Protein AF-X1GAT7-F1 (afdb_monomer_lite)

Structure (mmCIF, N/CA/C/O backbone):
data_AF-X1GAT7-F1
#
_entry.id   AF-X1GAT7-F1
#
loop_
_atom_site.group_PDB
_atom_site.id
_atom_site.type_symbol
_atom_site.label_atom_id
_atom_site.label_alt_id
_atom_site.label_comp_id
_atom_site.label_asym_id
_atom_site.label_entity_id
_atom_site.label_seq_id
_atom_site.pdbx_PDB_ins_code
_atom_site.Cartn_x
_atom_site.Cartn_y
_atom_site.Cartn_z
_atom_site.occupancy
_atom_site.B_iso_or_equiv
_atom_site.auth_seq_id
_atom_site.auth_comp_id
_atom_site.auth_asym_id
_atom_site.auth_atom_id
_atom_site.pdbx_PDB_model_num
ATOM 1 N N . PRO A 1 1 ? 29.684 1.850 36.891 1.00 48.28 1 PRO A N 1
ATOM 2 C CA . PRO A 1 1 ? 29.317 2.543 35.638 1.00 48.28 1 PRO A CA 1
ATOM 3 C C . PRO A 1 1 ? 28.412 1.626 34.811 1.00 48.28 1 PRO A C 1
ATOM 5 O O . PRO A 1 1 ? 28.895 0.785 34.061 1.00 48.28 1 PRO A O 1
ATOM 8 N N . GLU A 1 2 ? 27.109 1.726 35.064 1.00 52.19 2 GLU A N 1
ATOM 9 C CA . GLU A 1 2 ? 26.074 1.124 34.223 1.00 52.19 2 GLU A CA 1
ATOM 10 C C . GLU A 1 2 ? 26.005 1.988 32.961 1.00 52.19 2 GLU A C 1
ATOM 12 O O . GLU A 1 2 ? 25.813 3.200 33.057 1.00 52.19 2 GLU A O 1
ATOM 17 N N . LEU A 1 3 ? 26.272 1.406 31.796 1.00 48.53 3 LEU A N 1
ATOM 18 C CA . LEU A 1 3 ? 26.059 2.096 30.531 1.00 48.53 3 LEU A CA 1
ATOM 19 C C . LEU A 1 3 ? 24.544 2.237 30.369 1.00 48.53 3 LEU A C 1
ATOM 21 O O . LEU A 1 3 ? 23.864 1.246 30.111 1.00 48.53 3 LEU A O 1
ATOM 25 N N . GLU A 1 4 ? 24.016 3.442 30.579 1.00 59.81 4 GLU A N 1
ATOM 26 C CA . GLU A 1 4 ? 22.629 3.747 30.232 1.00 59.81 4 GLU A CA 1
ATOM 27 C C . GLU A 1 4 ? 22.402 3.380 28.755 1.00 59.81 4 GLU A C 1
ATOM 29 O O . GLU A 1 4 ? 23.290 3.631 27.928 1.00 59.81 4 GLU A O 1
ATOM 34 N N . PRO A 1 5 ? 21.262 2.761 28.392 1.00 57.69 5 PRO A N 1
ATOM 35 C CA . PRO A 1 5 ? 20.938 2.530 26.996 1.00 57.69 5 PRO A CA 1
ATOM 36 C C . PRO A 1 5 ? 20.958 3.883 26.295 1.00 57.69 5 PRO A C 1
ATOM 38 O O . PRO A 1 5 ? 20.167 4.762 26.625 1.00 57.69 5 PRO A O 1
ATOM 41 N N . VAL A 1 6 ? 21.883 4.063 25.353 1.00 52.22 6 VAL A N 1
ATOM 42 C CA . VAL A 1 6 ? 21.848 5.204 24.446 1.00 52.22 6 VAL A CA 1
ATOM 43 C C . VAL A 1 6 ? 20.541 5.098 23.671 1.00 52.22 6 VAL A C 1
ATOM 45 O O . VAL A 1 6 ? 20.425 4.312 22.731 1.00 52.22 6 VAL A O 1
ATOM 48 N N . GLU A 1 7 ? 19.515 5.822 24.121 1.00 54.00 7 GLU A N 1
ATOM 49 C CA . GLU A 1 7 ? 18.317 6.031 23.323 1.00 54.00 7 GLU A CA 1
ATOM 50 C C . GLU A 1 7 ? 18.802 6.506 21.951 1.00 54.00 7 GLU A C 1
ATOM 52 O O . GLU A 1 7 ? 19.633 7.422 21.900 1.00 54.00 7 GLU A O 1
ATOM 57 N N . PRO A 1 8 ? 18.399 5.857 20.843 1.00 55.53 8 PRO A N 1
ATOM 58 C CA . PRO A 1 8 ? 18.838 6.308 19.539 1.00 55.53 8 PRO A CA 1
ATOM 59 C C . PRO A 1 8 ? 18.422 7.770 19.415 1.00 55.53 8 PRO A C 1
ATOM 61 O O . PRO A 1 8 ? 17.238 8.101 19.501 1.00 55.53 8 PRO A O 1
ATOM 64 N N . THR A 1 9 ? 19.415 8.648 19.269 1.00 44.84 9 THR A N 1
ATOM 65 C CA . THR A 1 9 ? 19.219 10.059 18.958 1.00 44.84 9 THR A CA 1
ATOM 66 C C . THR A 1 9 ? 18.188 10.136 17.832 1.00 44.84 9 THR A C 1
ATOM 68 O O . THR A 1 9 ? 18.362 9.402 16.856 1.00 44.84 9 THR A O 1
ATOM 71 N N . PRO A 1 10 ? 17.119 10.955 17.936 1.00 52.00 10 PRO A N 1
ATOM 72 C CA . PRO A 1 10 ? 16.111 11.065 16.888 1.00 52.00 10 PRO A CA 1
ATOM 73 C C . PRO A 1 10 ? 16.765 11.543 15.587 1.00 52.00 10 PRO A C 1
ATOM 75 O O . PRO A 1 10 ? 16.905 12.739 15.347 1.00 52.00 10 PRO A O 1
ATOM 78 N N . LEU A 1 11 ? 17.228 10.600 14.768 1.00 45.97 11 LEU A N 1
ATOM 79 C CA . LEU A 1 11 ? 17.648 10.820 13.394 1.00 45.97 11 LEU A CA 1
ATOM 80 C C . LEU A 1 11 ? 16.408 11.317 12.678 1.00 45.97 11 LEU A C 1
ATOM 82 O O . LEU A 1 11 ? 15.593 10.471 12.347 1.00 45.97 11 LEU A O 1
ATOM 86 N N . GLU A 1 12 ? 16.232 12.638 12.569 1.00 51.41 12 GLU A N 1
ATOM 87 C CA . GLU A 1 12 ? 15.167 13.352 11.845 1.00 51.41 12 GLU A CA 1
ATOM 88 C C . GLU A 1 12 ? 14.082 12.432 11.258 1.00 51.41 12 GLU A C 1
ATOM 90 O O . GLU A 1 12 ? 14.005 12.229 10.047 1.00 51.41 12 GLU A O 1
ATOM 95 N N . MET A 1 13 ? 13.298 11.793 12.137 1.00 55.59 13 MET A N 1
ATOM 96 C CA . MET A 1 13 ? 12.519 10.617 11.746 1.00 55.59 13 MET A CA 1
ATOM 97 C C . MET A 1 13 ? 11.392 11.089 10.844 1.00 55.59 13 MET A C 1
ATOM 99 O O . MET A 1 13 ? 10.681 12.015 11.226 1.00 55.59 13 MET A O 1
ATOM 103 N N . GLY A 1 14 ? 11.248 10.471 9.672 1.00 70.50 14 GLY A N 1
ATOM 104 C CA . GLY A 1 14 ? 10.257 10.801 8.654 1.00 70.50 14 GLY A CA 1
ATOM 105 C C . GLY A 1 14 ? 8.864 11.084 9.206 1.00 70.50 14 GLY A C 1
ATOM 106 O O . GLY A 1 14 ? 8.533 12.224 9.525 1.00 70.50 14 GLY A O 1
ATOM 107 N N . THR A 1 15 ? 8.027 10.060 9.309 1.00 81.00 15 THR A N 1
ATOM 108 C CA . THR A 1 15 ? 6.711 10.166 9.957 1.00 81.00 15 THR A CA 1
ATOM 109 C C . THR A 1 15 ? 6.646 9.120 11.061 1.00 81.00 15 THR A C 1
ATOM 111 O O . THR A 1 15 ? 6.954 7.960 10.782 1.00 81.00 15 THR A O 1
ATOM 114 N N . PRO A 1 16 ? 6.227 9.463 12.290 1.00 82.06 16 PRO A N 1
ATOM 115 C CA . PRO A 1 16 ? 6.328 8.563 13.443 1.00 82.06 16 PRO A CA 1
ATOM 116 C C . PRO A 1 16 ? 5.406 7.334 13.370 1.00 82.06 16 PRO A C 1
ATOM 118 O O . PRO A 1 16 ? 5.524 6.434 14.200 1.00 82.06 16 PRO A O 1
ATOM 121 N N . GLY A 1 17 ? 4.497 7.270 12.391 1.00 87.31 17 GLY A N 1
ATOM 122 C CA . GLY A 1 17 ? 3.469 6.236 12.330 1.00 87.31 17 GLY A CA 1
ATOM 123 C C . GLY A 1 17 ? 2.475 6.368 13.487 1.00 87.31 17 GLY A C 1
ATOM 124 O O . GLY A 1 17 ? 2.318 7.437 14.079 1.00 87.31 17 GLY A O 1
ATOM 125 N N . GLY A 1 18 ? 1.779 5.281 13.812 1.00 92.06 18 GLY A N 1
ATOM 126 C CA . GLY A 1 18 ? 0.845 5.243 14.931 1.00 92.06 18 GLY A CA 1
ATOM 127 C C . GLY A 1 18 ? -0.257 4.205 14.779 1.00 92.06 18 GLY A C 1
ATOM 128 O O . GLY A 1 18 ? -0.121 3.203 14.078 1.00 92.06 18 GLY A O 1
ATOM 129 N N . ARG A 1 19 ? -1.370 4.449 15.467 1.00 95.50 19 ARG A N 1
ATOM 130 C CA . ARG A 1 19 ? -2.603 3.666 15.353 1.00 95.50 19 ARG A CA 1
ATOM 131 C C . ARG A 1 19 ? -3.760 4.603 15.041 1.00 95.50 19 ARG A C 1
ATOM 133 O O . ARG A 1 19 ? -3.776 5.741 15.510 1.00 95.50 19 ARG A O 1
ATOM 140 N N . HIS A 1 20 ? -4.709 4.122 14.253 1.00 96.19 20 HIS A N 1
ATOM 141 C CA . HIS A 1 20 ? -5.886 4.876 13.850 1.00 96.19 20 HIS A CA 1
ATOM 142 C C . HIS A 1 20 ? -7.135 4.012 14.008 1.00 96.19 20 HIS A C 1
ATOM 144 O O . HIS A 1 20 ? -7.150 2.871 13.556 1.00 96.19 20 HIS A O 1
ATOM 150 N N . ILE A 1 21 ? -8.186 4.543 14.631 1.00 97.12 21 ILE A N 1
ATOM 151 C CA . ILE A 1 21 ? -9.494 3.881 14.676 1.00 97.12 21 ILE A CA 1
ATOM 152 C C . ILE A 1 21 ? -10.303 4.397 13.497 1.00 97.12 21 ILE A C 1
ATOM 154 O O . ILE A 1 21 ? -10.656 5.574 13.491 1.00 97.12 21 ILE A O 1
ATOM 158 N N . ILE A 1 22 ? -10.601 3.517 12.539 1.00 95.88 22 ILE A N 1
ATOM 159 C CA . ILE A 1 22 ? -11.327 3.873 11.316 1.00 95.88 22 ILE A CA 1
ATOM 160 C C . ILE A 1 22 ? -12.658 4.527 11.685 1.00 95.88 22 ILE A C 1
ATOM 162 O O . ILE A 1 22 ? -13.473 3.957 12.418 1.00 95.88 22 ILE A O 1
ATOM 166 N N . LYS A 1 23 ? -12.901 5.711 11.140 1.00 95.44 23 LYS A N 1
ATOM 167 C CA . LYS A 1 23 ? -14.153 6.449 11.245 1.00 95.44 23 LYS A CA 1
ATOM 168 C C . LYS A 1 23 ? -15.009 6.229 9.996 1.00 95.44 23 LYS A C 1
ATOM 170 O O . LYS A 1 23 ? -14.501 5.887 8.926 1.00 95.44 23 LYS A O 1
ATOM 175 N N . PRO A 1 24 ? -16.336 6.417 10.099 1.00 94.00 24 PRO A N 1
ATOM 176 C CA . PRO A 1 24 ? -17.203 6.387 8.929 1.00 94.00 24 PRO A CA 1
ATOM 177 C C . PRO A 1 24 ? -16.756 7.414 7.881 1.00 94.00 24 PRO A C 1
ATOM 179 O O . PRO A 1 24 ? -16.679 8.603 8.177 1.00 94.00 24 PRO A O 1
ATOM 182 N N . GLY A 1 25 ? -16.504 6.945 6.658 1.00 91.44 25 GLY A N 1
ATOM 183 C CA . GLY A 1 25 ? -16.081 7.786 5.535 1.00 91.44 25 GLY A CA 1
ATOM 184 C C . GLY A 1 25 ? -14.570 7.867 5.319 1.00 91.44 25 GLY A C 1
ATOM 185 O O . GLY A 1 25 ? -14.169 8.372 4.273 1.00 91.44 25 GLY A O 1
ATOM 186 N N . ASP A 1 26 ? -13.754 7.332 6.233 1.00 94.56 26 ASP A N 1
ATOM 187 C CA . ASP A 1 26 ? -12.306 7.278 6.037 1.00 94.56 26 ASP A CA 1
ATOM 188 C C . ASP A 1 26 ? -11.945 6.469 4.791 1.00 94.56 26 ASP A C 1
ATOM 190 O O . ASP A 1 26 ? -12.575 5.458 4.459 1.00 94.56 26 ASP A O 1
ATOM 194 N N . LYS A 1 27 ? -10.865 6.890 4.137 1.00 94.81 27 LYS A N 1
ATOM 195 C CA . LYS A 1 27 ? -10.216 6.172 3.040 1.00 94.81 27 LYS A CA 1
ATOM 196 C C . LYS A 1 27 ? -8.739 6.051 3.352 1.00 94.81 27 LYS A C 1
ATOM 198 O O . LYS A 1 27 ? -8.150 6.974 3.902 1.00 94.81 27 LYS A O 1
ATOM 203 N N . LEU A 1 28 ? -8.115 4.948 2.939 1.00 96.00 28 LEU A N 1
ATOM 204 C CA . LEU A 1 28 ? -6.665 4.786 3.095 1.00 96.00 28 LEU A CA 1
ATOM 205 C C . LEU A 1 28 ? -5.889 5.943 2.451 1.00 96.00 28 LEU A C 1
ATOM 207 O O . LEU A 1 28 ? -4.883 6.378 3.000 1.00 96.00 28 LEU A O 1
ATOM 211 N N . TRP A 1 29 ? -6.394 6.456 1.326 1.00 95.19 29 TRP A N 1
ATOM 212 C CA . TRP A 1 29 ? -5.888 7.648 0.645 1.00 95.19 29 TRP A CA 1
ATOM 213 C C . TRP A 1 29 ? -5.834 8.873 1.566 1.00 95.19 29 TRP A C 1
ATOM 215 O O . TRP A 1 29 ? -4.782 9.489 1.716 1.00 95.19 29 TRP A O 1
ATOM 225 N N . ASP A 1 30 ? -6.953 9.187 2.221 1.00 95.50 30 ASP A N 1
ATOM 226 C CA . ASP A 1 30 ? -7.071 10.352 3.101 1.00 95.50 30 ASP A CA 1
ATOM 227 C C . ASP A 1 30 ? -6.221 10.165 4.366 1.00 95.50 30 ASP A C 1
ATOM 229 O O . ASP A 1 30 ? -5.512 11.074 4.782 1.00 95.50 30 ASP A O 1
ATOM 233 N N . LEU A 1 31 ? -6.169 8.946 4.914 1.00 94.94 31 LEU A N 1
ATOM 234 C CA . LEU A 1 31 ? -5.280 8.641 6.036 1.00 94.94 31 LEU A CA 1
ATOM 235 C C . LEU A 1 31 ? -3.805 8.823 5.656 1.00 94.94 31 LEU A C 1
ATOM 237 O O . LEU A 1 31 ? -3.035 9.393 6.419 1.00 94.94 31 LEU A O 1
ATOM 241 N N . ALA A 1 32 ? -3.380 8.392 4.473 1.00 95.31 32 ALA A N 1
ATOM 242 C CA . ALA A 1 32 ? -2.011 8.638 4.030 1.00 95.31 32 ALA A CA 1
ATOM 243 C C . ALA A 1 32 ? -1.719 10.132 3.843 1.00 95.31 32 ALA A C 1
ATOM 245 O O . ALA A 1 32 ? -0.649 10.598 4.232 1.00 95.31 32 ALA A O 1
ATOM 246 N N . GLN A 1 33 ? -2.684 10.902 3.337 1.00 94.31 33 GLN A N 1
ATOM 247 C CA . GLN A 1 33 ? -2.572 12.357 3.273 1.00 94.31 33 GLN A CA 1
ATOM 248 C C . GLN A 1 33 ? -2.415 12.986 4.666 1.00 94.31 33 GLN A C 1
ATOM 250 O O . GLN A 1 33 ? -1.610 13.901 4.837 1.00 94.31 33 GLN A O 1
ATOM 255 N N . ASP A 1 34 ? -3.147 12.494 5.661 1.00 93.00 34 ASP A N 1
ATOM 256 C CA . ASP A 1 34 ? -3.124 13.036 7.019 1.00 93.00 34 ASP A CA 1
ATOM 257 C C . ASP A 1 34 ? -1.843 12.662 7.778 1.00 93.00 34 ASP A C 1
ATOM 259 O O . ASP A 1 34 ? -1.252 13.503 8.456 1.00 93.00 34 ASP A O 1
ATOM 263 N N . TYR A 1 35 ? -1.396 11.408 7.658 1.00 92.56 35 TYR A N 1
ATOM 264 C CA . TYR A 1 35 ? -0.259 10.876 8.418 1.00 92.56 35 TYR A CA 1
ATOM 265 C C . TYR A 1 35 ? 1.090 11.051 7.719 1.00 92.56 35 TYR A C 1
ATOM 267 O O . TYR A 1 35 ? 2.103 11.249 8.393 1.00 92.56 35 TYR A O 1
ATOM 275 N N . TYR A 1 36 ? 1.122 10.954 6.390 1.00 92.00 36 TYR A N 1
ATOM 276 C CA . TYR A 1 36 ? 2.353 11.035 5.600 1.00 92.00 36 TYR A CA 1
ATOM 277 C C . TYR A 1 36 ? 2.491 12.332 4.813 1.00 92.00 36 TYR A C 1
ATOM 279 O O . TYR A 1 36 ? 3.533 12.556 4.199 1.00 92.00 36 TYR A O 1
ATOM 287 N N . HIS A 1 37 ? 1.454 13.175 4.812 1.00 90.44 37 HIS A N 1
ATOM 288 C CA . HIS A 1 37 ? 1.348 14.344 3.935 1.00 90.44 37 HIS A CA 1
ATOM 289 C C . HIS A 1 37 ? 1.393 14.000 2.443 1.00 90.44 37 HIS A C 1
ATOM 291 O O . HIS A 1 37 ? 1.509 14.898 1.613 1.00 90.44 37 HIS A O 1
ATOM 297 N N . GLU A 1 38 ? 1.228 12.719 2.110 1.00 92.44 38 GLU A N 1
ATOM 298 C CA . GLU A 1 38 ? 1.215 12.209 0.751 1.00 92.44 38 GLU A CA 1
ATOM 299 C C . GLU A 1 38 ? 0.241 11.037 0.647 1.00 92.44 38 GLU A C 1
ATOM 301 O O . GLU A 1 38 ? 0.456 9.949 1.191 1.00 92.44 38 GLU A O 1
ATOM 306 N N . ALA A 1 39 ? -0.834 11.257 -0.095 1.00 93.12 39 ALA A N 1
ATOM 307 C CA . ALA A 1 39 ? -1.885 10.283 -0.274 1.00 93.12 39 ALA A CA 1
ATOM 308 C C . ALA A 1 39 ? -1.434 9.062 -1.092 1.00 93.12 39 ALA A C 1
ATOM 310 O O . ALA A 1 39 ? -1.882 7.951 -0.811 1.00 93.12 39 ALA A O 1
ATOM 311 N N . TYR A 1 40 ? -0.489 9.214 -2.034 1.00 91.94 40 TYR A N 1
ATOM 312 C CA . TYR A 1 40 ? 0.065 8.099 -2.824 1.00 91.94 40 TYR A CA 1
ATOM 313 C C . TYR A 1 40 ? 0.764 7.023 -1.970 1.00 91.94 40 TYR A C 1
ATOM 315 O O . TYR A 1 40 ? 1.033 5.926 -2.464 1.00 91.94 40 TYR A O 1
ATOM 323 N N . LEU A 1 41 ? 1.043 7.292 -0.692 1.00 94.31 41 LEU A N 1
ATOM 324 C CA . LEU A 1 41 ? 1.684 6.343 0.223 1.00 94.31 41 LEU A CA 1
ATOM 325 C C . LEU A 1 41 ? 0.696 5.429 0.964 1.00 94.31 41 LEU A C 1
ATOM 327 O O . LEU A 1 41 ? 1.110 4.571 1.745 1.00 94.31 41 LEU A O 1
ATOM 331 N N . TRP A 1 42 ? -0.605 5.544 0.689 1.00 95.88 42 TRP A N 1
ATOM 332 C CA . TRP A 1 42 ? -1.640 4.703 1.294 1.00 95.88 42 TRP A CA 1
ATOM 333 C C . TRP A 1 42 ? -1.415 3.187 1.201 1.00 95.88 42 TRP A C 1
ATOM 335 O O . TRP A 1 42 ? -1.794 2.496 2.157 1.00 95.88 42 TRP A O 1
ATOM 345 N N . PRO A 1 43 ? -0.770 2.619 0.155 1.00 96.62 43 PRO A N 1
ATOM 346 C CA . PRO A 1 43 ? -0.532 1.179 0.121 1.00 96.62 43 PRO A CA 1
ATOM 347 C C . PRO A 1 43 ? 0.409 0.710 1.234 1.00 96.62 43 PRO A C 1
ATOM 349 O O . PRO A 1 43 ? 0.331 -0.450 1.641 1.00 96.62 43 PRO A O 1
ATOM 352 N N . ASN A 1 44 ? 1.239 1.601 1.793 1.00 96.12 44 ASN A N 1
ATOM 353 C CA . ASN A 1 44 ? 2.056 1.280 2.961 1.00 96.12 44 ASN A CA 1
ATOM 354 C C . ASN A 1 44 ? 1.184 0.977 4.191 1.00 96.12 44 ASN A C 1
ATOM 356 O O . ASN A 1 44 ? 1.457 0.028 4.923 1.00 96.12 44 ASN A O 1
ATOM 360 N N . ILE A 1 45 ? 0.083 1.718 4.373 1.00 97.31 45 ILE A N 1
ATOM 361 C CA . ILE A 1 45 ? -0.905 1.448 5.430 1.00 97.31 45 ILE A CA 1
ATOM 362 C C . ILE A 1 45 ? -1.592 0.108 5.160 1.00 97.31 45 ILE A C 1
ATOM 364 O O . ILE A 1 45 ? -1.713 -0.723 6.058 1.00 97.31 45 ILE A O 1
ATOM 368 N N . PHE A 1 46 ? -2.024 -0.133 3.921 1.00 97.56 46 PHE A N 1
ATOM 369 C CA . PHE A 1 46 ? -2.723 -1.369 3.561 1.00 97.56 46 PHE A CA 1
ATOM 370 C C . PHE A 1 46 ? -1.888 -2.624 3.858 1.00 97.56 46 PHE A C 1
ATOM 372 O O . PHE A 1 46 ? -2.383 -3.564 4.481 1.00 97.56 46 PHE A O 1
ATOM 379 N N . ARG A 1 47 ? -0.603 -2.605 3.479 1.00 96.56 47 ARG A N 1
ATOM 380 C CA . ARG A 1 47 ? 0.353 -3.714 3.630 1.00 96.56 47 ARG A CA 1
ATOM 381 C C . ARG A 1 47 ? 0.390 -4.312 5.034 1.00 96.56 47 ARG A C 1
ATOM 383 O O . ARG A 1 47 ? 0.476 -5.528 5.176 1.00 96.56 47 ARG A O 1
ATOM 390 N N . VAL A 1 48 ? 0.347 -3.472 6.066 1.00 97.12 48 VAL A N 1
ATOM 391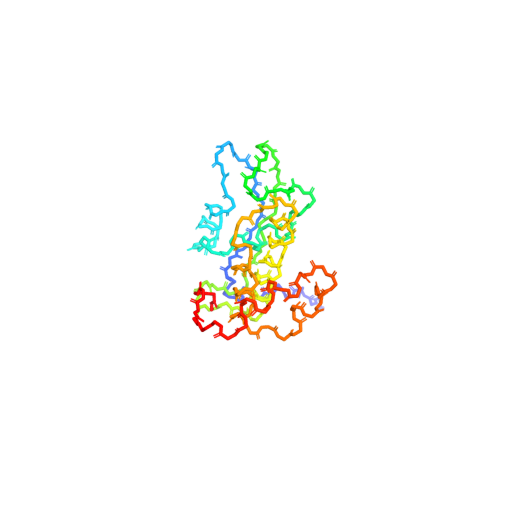 C CA . VAL A 1 48 ? 0.485 -3.917 7.464 1.00 97.12 48 VAL A CA 1
ATOM 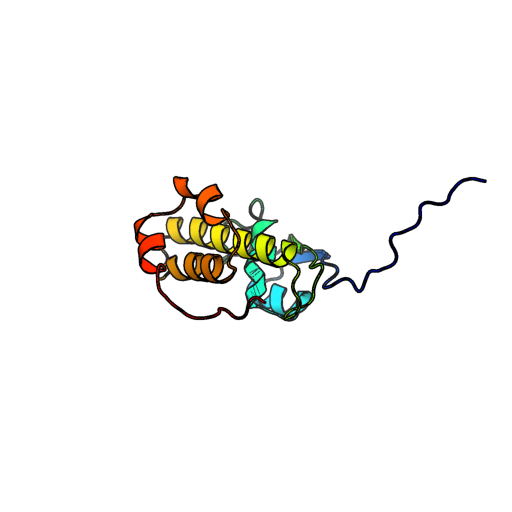392 C C . VAL A 1 48 ? -0.856 -4.227 8.137 1.00 97.12 48 VAL A C 1
ATOM 394 O O . VAL A 1 48 ? -0.877 -4.608 9.304 1.00 97.12 48 VAL A O 1
ATOM 397 N N . ASN A 1 49 ? -1.972 -4.076 7.413 1.00 97.25 49 ASN A N 1
ATOM 398 C CA . ASN A 1 49 ? -3.331 -4.299 7.916 1.00 97.25 49 ASN A CA 1
ATOM 399 C C . ASN A 1 49 ? -4.134 -5.289 7.059 1.00 97.25 49 ASN A C 1
ATOM 401 O O . ASN A 1 49 ? -5.362 -5.268 7.096 1.00 97.25 49 ASN A O 1
ATOM 405 N N . LEU A 1 50 ? -3.479 -6.160 6.285 1.00 94.81 50 LEU A N 1
ATOM 406 C CA . LEU A 1 50 ? -4.137 -7.156 5.417 1.00 94.81 50 LEU A CA 1
ATOM 407 C C . LEU A 1 50 ? -5.035 -8.144 6.184 1.00 94.81 50 LEU A C 1
ATOM 409 O O . LEU A 1 50 ? -5.943 -8.766 5.626 1.00 94.81 50 LEU A O 1
ATOM 413 N N . ASP A 1 51 ? -4.789 -8.326 7.479 1.00 94.25 51 ASP A N 1
ATOM 414 C CA . ASP A 1 51 ? -5.621 -9.113 8.384 1.00 94.25 51 ASP A CA 1
ATOM 415 C C . ASP A 1 51 ? -6.969 -8.427 8.664 1.00 94.25 51 ASP A C 1
ATOM 417 O O . ASP A 1 51 ? -7.992 -9.114 8.698 1.00 94.25 51 ASP A O 1
ATOM 421 N N . LYS A 1 52 ? -6.975 -7.091 8.762 1.00 94.38 52 LYS A N 1
ATOM 422 C CA . LYS A 1 52 ? -8.130 -6.250 9.126 1.00 94.38 52 LYS A CA 1
ATOM 423 C C . LYS A 1 52 ? -8.859 -5.640 7.930 1.00 94.38 52 LYS A C 1
ATOM 425 O O . LYS A 1 52 ? -10.080 -5.518 7.954 1.00 94.38 52 LYS A O 1
ATOM 430 N N . ILE A 1 53 ? -8.128 -5.264 6.885 1.00 94.38 53 ILE A N 1
ATOM 431 C CA . ILE A 1 53 ? -8.646 -4.640 5.667 1.00 94.38 53 ILE A CA 1
ATOM 432 C C . ILE A 1 53 ? -8.502 -5.647 4.530 1.00 94.38 53 ILE A C 1
ATOM 434 O O . ILE A 1 53 ? -7.405 -5.901 4.042 1.00 94.38 53 ILE A O 1
ATOM 438 N N . LYS A 1 54 ? -9.622 -6.237 4.104 1.00 92.19 54 LYS A N 1
ATOM 439 C CA . LYS A 1 54 ? -9.642 -7.203 2.989 1.00 92.19 54 LYS A CA 1
ATOM 440 C C . LYS A 1 54 ? -9.786 -6.544 1.627 1.00 92.19 54 LYS A C 1
ATOM 442 O O . LYS A 1 54 ? -9.330 -7.099 0.637 1.00 92.19 54 LYS A O 1
ATOM 447 N N . ASN A 1 55 ? -10.408 -5.373 1.583 1.00 91.81 55 ASN A N 1
ATOM 448 C CA . ASN A 1 55 ? -10.581 -4.594 0.371 1.00 91.81 55 ASN A CA 1
ATOM 449 C C . ASN A 1 55 ? -10.286 -3.119 0.692 1.00 91.81 55 ASN A C 1
ATOM 451 O O . ASN A 1 55 ? -11.001 -2.543 1.511 1.00 91.81 55 ASN A O 1
ATOM 455 N N . PRO A 1 56 ? -9.263 -2.508 0.066 1.00 90.94 56 PRO A N 1
ATOM 456 C CA . PRO A 1 56 ? -8.938 -1.091 0.234 1.00 90.94 56 PRO A CA 1
ATOM 457 C C . PRO A 1 56 ? -10.115 -0.126 0.032 1.00 90.94 56 PRO A C 1
ATOM 459 O O . PRO A 1 56 ? -10.163 0.915 0.683 1.00 90.94 56 PRO A O 1
ATOM 462 N N . ASP A 1 57 ? -11.070 -0.479 -0.836 1.00 90.06 57 ASP A N 1
ATOM 463 C CA . ASP A 1 57 ? -12.233 0.360 -1.159 1.00 90.06 57 ASP A CA 1
ATOM 464 C C . ASP A 1 57 ? -13.328 0.297 -0.086 1.00 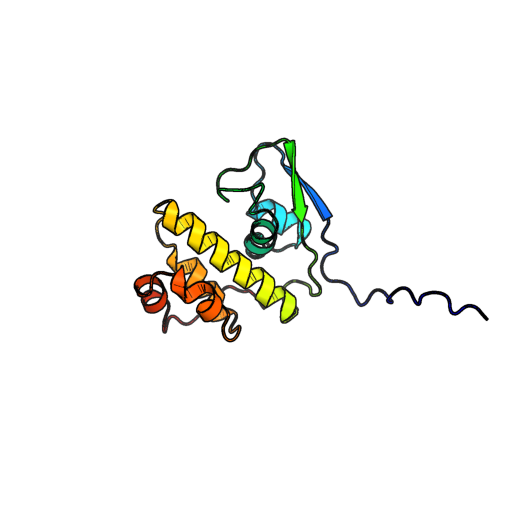90.06 57 ASP A C 1
ATOM 466 O O . ASP A 1 57 ? -14.247 1.116 -0.082 1.00 90.06 57 ASP A O 1
ATOM 470 N N . THR A 1 58 ? -13.271 -0.693 0.809 1.00 88.44 58 THR A N 1
ATOM 471 C CA . THR A 1 58 ? -14.284 -0.910 1.843 1.00 88.44 58 THR A CA 1
ATOM 472 C C . THR A 1 58 ? -13.617 -1.133 3.192 1.00 88.44 58 THR A C 1
ATOM 474 O O . THR A 1 58 ? -13.112 -2.218 3.485 1.00 88.44 58 THR A O 1
ATOM 477 N N . MET A 1 59 ? -13.660 -0.112 4.041 1.00 90.50 59 MET A N 1
ATOM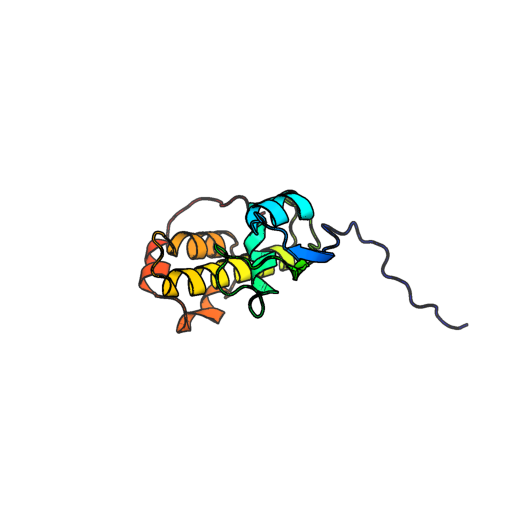 478 C CA . MET A 1 59 ? -13.170 -0.187 5.412 1.00 90.50 59 MET A CA 1
ATOM 479 C C . MET A 1 59 ? -14.331 -0.215 6.404 1.00 90.50 59 MET A C 1
ATOM 481 O O . MET A 1 59 ? -15.350 0.448 6.213 1.00 90.50 59 MET A O 1
ATOM 485 N N . VAL A 1 60 ? -14.174 -0.991 7.475 1.00 91.06 60 VAL A N 1
ATOM 486 C CA . VAL A 1 60 ? -15.174 -1.101 8.540 1.00 91.06 60 VAL A CA 1
ATOM 487 C C . VAL A 1 60 ? -14.802 -0.140 9.664 1.00 91.06 60 VAL A C 1
ATOM 489 O O . VAL A 1 60 ? -13.716 -0.231 10.236 1.00 91.06 60 VAL A O 1
ATOM 492 N N . ALA A 1 61 ? -15.710 0.783 9.981 1.00 94.44 61 ALA A N 1
ATOM 493 C CA . ALA A 1 61 ? -15.519 1.735 11.068 1.00 94.44 61 ALA A CA 1
ATOM 494 C C . ALA A 1 61 ? -15.442 1.042 12.441 1.00 94.44 61 ALA A C 1
ATOM 496 O O . ALA A 1 61 ? -16.045 -0.007 12.663 1.00 94.44 61 ALA A O 1
ATOM 497 N N . GLY A 1 62 ? -14.710 1.652 13.372 1.00 95.25 62 GLY A N 1
ATOM 498 C CA . GLY A 1 62 ? -14.478 1.142 14.724 1.00 95.25 62 GLY A CA 1
ATOM 499 C C . GLY A 1 62 ? -13.324 0.141 14.837 1.00 95.25 62 GLY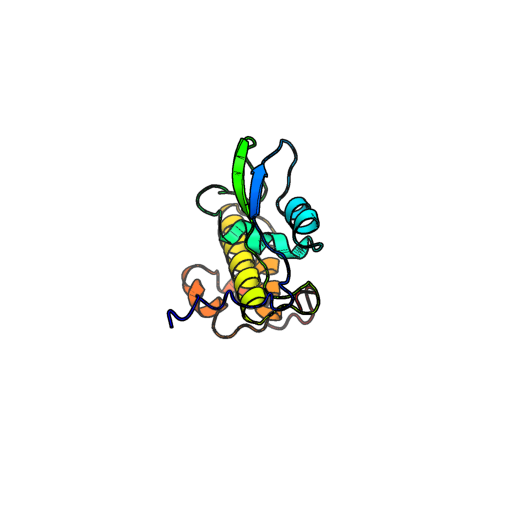 A C 1
ATOM 500 O O . GLY A 1 62 ? -12.996 -0.272 15.946 1.00 95.25 62 GLY A O 1
ATOM 501 N N . ILE A 1 63 ? -12.684 -0.231 13.724 1.00 94.62 63 ILE A N 1
ATOM 502 C CA . ILE A 1 63 ? -11.500 -1.096 13.729 1.00 94.62 63 ILE A CA 1
ATOM 503 C C . ILE A 1 63 ? -10.238 -0.247 13.896 1.00 94.62 63 ILE A C 1
ATOM 505 O O . ILE A 1 63 ? -10.025 0.719 13.164 1.00 94.62 63 ILE A O 1
ATOM 509 N N . GLU A 1 64 ? -9.378 -0.633 14.840 1.00 96.75 64 GLU A N 1
ATOM 510 C CA . GLU A 1 64 ? -8.047 -0.044 14.992 1.00 96.75 64 GLU A CA 1
ATOM 511 C C . GLU A 1 64 ? -7.069 -0.653 13.979 1.00 96.75 64 GLU A C 1
ATOM 513 O O . GLU A 1 64 ? -6.842 -1.867 13.968 1.00 96.75 64 GLU A O 1
ATOM 518 N N . ILE A 1 65 ? -6.449 0.193 13.163 1.00 97.19 65 ILE A N 1
ATOM 519 C CA . ILE A 1 65 ? -5.424 -0.155 12.178 1.00 97.19 65 ILE A CA 1
ATOM 520 C C . ILE A 1 65 ? -4.082 0.487 12.528 1.00 97.19 65 ILE A C 1
ATOM 522 O O . ILE A 1 65 ? -4.003 1.479 13.254 1.00 97.19 65 ILE A O 1
ATOM 526 N N . GLN A 1 66 ? -3.011 -0.106 12.016 1.00 97.12 66 GLN A N 1
ATOM 527 C CA . GLN A 1 66 ? -1.642 0.358 12.197 1.00 97.12 66 GLN A CA 1
ATOM 528 C C . GLN A 1 66 ? -1.256 1.325 11.080 1.00 97.12 66 GLN A C 1
ATOM 530 O O . GLN A 1 66 ? -1.494 1.049 9.908 1.00 97.12 66 GLN A O 1
ATOM 535 N N . ILE A 1 67 ? -0.615 2.428 11.438 1.00 96.56 67 ILE A N 1
ATOM 536 C CA . ILE A 1 67 ? 0.021 3.347 10.500 1.00 96.56 67 ILE A CA 1
ATOM 537 C C . ILE A 1 67 ? 1.532 3.125 10.634 1.00 96.56 67 ILE A C 1
ATOM 539 O O . ILE A 1 67 ? 2.101 3.496 11.663 1.00 96.56 67 ILE A O 1
ATOM 543 N N . PRO A 1 68 ? 2.198 2.472 9.668 1.00 95.06 68 PRO A N 1
ATOM 544 C CA . PRO A 1 68 ? 3.634 2.238 9.767 1.00 95.06 68 PRO A CA 1
ATOM 545 C C . PRO A 1 68 ? 4.401 3.569 9.701 1.00 95.06 68 PRO A C 1
ATOM 547 O O . PRO A 1 68 ? 3.965 4.483 8.999 1.00 95.06 68 PRO A O 1
ATOM 550 N N . PRO A 1 69 ? 5.516 3.725 10.429 1.00 92.62 69 PRO A N 1
ATOM 551 C CA . PRO A 1 69 ? 6.357 4.904 10.294 1.00 92.62 69 PRO A CA 1
ATOM 552 C C . PRO A 1 69 ? 7.049 4.934 8.927 1.00 92.62 69 PRO A C 1
ATOM 554 O O . PRO A 1 69 ? 7.213 3.901 8.279 1.00 92.62 69 PRO A O 1
ATOM 557 N N . LEU A 1 70 ? 7.505 6.120 8.537 1.00 92.12 70 LEU A N 1
ATOM 558 C CA . LEU A 1 70 ? 8.445 6.312 7.435 1.00 92.12 70 LEU A CA 1
ATOM 559 C C . LEU A 1 70 ? 9.749 6.820 8.034 1.00 92.12 70 LEU A C 1
ATOM 561 O O . LEU A 1 70 ? 9.728 7.673 8.925 1.00 92.12 70 LEU A O 1
ATOM 565 N N . GLN A 1 71 ? 10.876 6.292 7.569 1.00 90.31 71 GLN A N 1
ATOM 566 C CA . GLN A 1 71 ? 12.191 6.778 7.987 1.00 90.31 71 GLN A CA 1
ATOM 567 C C . GLN A 1 71 ? 12.519 8.106 7.310 1.00 90.31 71 GLN A C 1
ATOM 569 O O . GLN A 1 71 ? 13.036 9.007 7.964 1.00 90.31 71 GLN A O 1
ATOM 574 N N . GLY A 1 72 ? 12.183 8.233 6.028 1.00 85.94 72 GLY A N 1
ATOM 575 C CA . GLY A 1 72 ? 12.268 9.463 5.255 1.00 85.94 72 GLY A CA 1
ATOM 576 C C . GLY A 1 72 ? 10.946 10.229 5.204 1.00 85.94 72 GLY A C 1
ATOM 577 O O . GLY A 1 72 ? 9.897 9.763 5.649 1.00 85.94 72 GLY A O 1
ATOM 578 N N . LYS A 1 73 ? 10.994 11.428 4.627 1.00 83.44 73 LYS A N 1
ATOM 579 C CA . LYS A 1 73 ? 9.804 12.215 4.269 1.00 83.44 73 LYS A CA 1
ATOM 580 C C . LYS A 1 73 ? 9.549 12.070 2.775 1.00 83.44 73 LYS A C 1
ATOM 582 O O . LYS A 1 73 ? 10.453 11.692 2.035 1.00 83.44 73 LYS A O 1
ATOM 587 N N . PHE A 1 74 ? 8.342 12.390 2.324 1.00 79.25 74 PHE A N 1
ATOM 588 C CA . PHE A 1 74 ? 8.050 12.426 0.893 1.00 79.25 74 PHE A CA 1
ATOM 589 C C . PHE A 1 74 ? 9.061 13.308 0.131 1.00 79.25 74 PHE A C 1
ATOM 591 O O . PHE A 1 74 ? 9.347 14.427 0.563 1.00 79.25 74 PHE A O 1
ATOM 598 N N . GLY A 1 75 ? 9.620 12.793 -0.971 1.00 82.44 75 GLY A N 1
ATOM 599 C CA . GLY A 1 75 ? 10.695 13.427 -1.747 1.00 82.44 75 GLY A CA 1
ATOM 600 C C . GLY A 1 75 ? 12.114 13.097 -1.264 1.00 82.44 75 GLY A C 1
ATOM 601 O O . GLY A 1 75 ? 13.080 13.436 -1.948 1.00 82.44 75 GLY A O 1
ATOM 602 N N . SER A 1 76 ? 12.226 12.444 -0.106 1.00 86.62 76 SER A N 1
ATOM 603 C CA . SER A 1 76 ? 13.467 12.000 0.535 1.00 86.62 76 SER A CA 1
ATOM 604 C C . SER A 1 76 ? 13.263 10.622 1.179 1.00 86.62 76 SER A C 1
ATOM 606 O O . SER A 1 76 ? 13.715 10.387 2.306 1.00 86.62 76 SER A O 1
ATOM 608 N N . LEU A 1 77 ? 12.494 9.740 0.532 1.00 90.06 77 LEU A N 1
ATOM 609 C CA . LEU A 1 77 ? 12.175 8.426 1.084 1.00 90.06 77 LEU A CA 1
ATOM 610 C C . LEU A 1 77 ? 13.427 7.543 1.109 1.00 90.06 77 LEU A C 1
ATOM 612 O O . LEU A 1 77 ? 14.259 7.577 0.203 1.00 90.06 77 LEU A O 1
ATOM 616 N N . THR A 1 78 ? 13.578 6.731 2.156 1.00 91.25 78 THR A N 1
ATOM 617 C CA . THR A 1 78 ? 14.683 5.765 2.204 1.00 91.25 78 THR A CA 1
ATOM 618 C C . THR A 1 78 ? 14.395 4.579 1.287 1.00 91.25 78 THR A C 1
ATOM 620 O O . THR A 1 78 ? 13.239 4.275 0.996 1.00 91.25 78 THR A O 1
ATOM 623 N N . GLU A 1 79 ? 15.429 3.832 0.891 1.00 90.06 79 GLU A N 1
ATOM 624 C CA . GLU A 1 79 ? 15.255 2.588 0.124 1.00 90.06 79 GLU A CA 1
ATOM 625 C C . GLU A 1 79 ? 14.292 1.615 0.823 1.00 90.06 79 GLU A C 1
ATOM 627 O O . GLU A 1 79 ? 13.449 0.987 0.180 1.00 90.06 79 GLU A O 1
ATOM 632 N N . LYS A 1 80 ? 14.361 1.540 2.160 1.00 91.06 80 LYS A N 1
ATOM 633 C CA . LYS A 1 80 ? 13.428 0.732 2.945 1.00 91.06 80 LYS A CA 1
ATOM 634 C C . LYS A 1 80 ? 11.995 1.249 2.825 1.00 91.06 80 LYS A C 1
ATOM 636 O O . LYS A 1 80 ? 11.107 0.436 2.597 1.00 91.06 80 LYS A O 1
ATOM 641 N N . ASP A 1 81 ? 11.765 2.557 2.937 1.00 92.69 81 ASP A N 1
ATOM 642 C CA . ASP A 1 81 ? 10.419 3.119 2.773 1.00 92.69 81 ASP A CA 1
ATOM 643 C C . ASP A 1 81 ? 9.872 2.809 1.374 1.00 92.69 81 ASP A C 1
ATOM 645 O O . ASP A 1 81 ? 8.762 2.296 1.245 1.00 92.69 81 ASP A O 1
ATOM 649 N N . ILE A 1 82 ? 10.672 3.043 0.326 1.00 92.56 82 ILE A N 1
ATOM 650 C CA . ILE A 1 82 ? 10.285 2.788 -1.069 1.00 92.56 82 ILE A CA 1
ATOM 651 C C . ILE A 1 82 ? 9.932 1.311 -1.267 1.00 92.56 82 ILE A C 1
ATOM 653 O O . ILE A 1 82 ? 8.893 1.006 -1.854 1.00 92.56 82 ILE A O 1
ATOM 657 N N . LYS A 1 83 ? 10.753 0.392 -0.745 1.00 93.38 83 LYS A N 1
ATOM 658 C CA . LYS A 1 83 ? 10.486 -1.050 -0.797 1.00 93.38 83 LYS A CA 1
ATOM 659 C C . LYS A 1 83 ? 9.167 -1.405 -0.113 1.00 93.38 83 LYS A C 1
ATOM 661 O O . LYS A 1 83 ? 8.349 -2.116 -0.689 1.00 93.38 83 LYS A O 1
ATOM 666 N N . GLU A 1 84 ? 8.949 -0.901 1.094 1.00 94.69 84 GLU A N 1
ATOM 667 C CA . GLU A 1 84 ? 7.748 -1.160 1.886 1.00 94.69 84 GLU A CA 1
ATOM 668 C C . GLU A 1 84 ? 6.474 -0.607 1.226 1.00 94.69 84 GLU A C 1
ATOM 670 O O . GLU A 1 84 ? 5.439 -1.277 1.178 1.00 94.69 84 GLU A O 1
ATOM 675 N N . ILE A 1 85 ? 6.555 0.591 0.648 1.00 94.69 85 ILE A N 1
ATOM 676 C CA . ILE A 1 85 ? 5.478 1.186 -0.144 1.00 94.69 85 ILE A CA 1
ATOM 677 C C . ILE A 1 85 ? 5.212 0.330 -1.390 1.00 94.69 85 ILE A C 1
ATOM 679 O O . ILE A 1 85 ? 4.061 -0.012 -1.665 1.00 94.69 85 ILE A O 1
ATOM 683 N N . ALA A 1 86 ?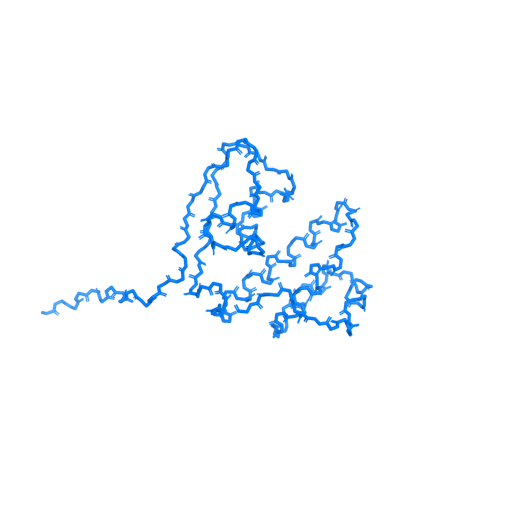 6.258 -0.060 -2.122 1.00 94.50 86 ALA A N 1
ATOM 684 C CA . ALA A 1 86 ? 6.152 -0.857 -3.342 1.00 94.50 86 ALA A CA 1
ATOM 685 C C . ALA A 1 86 ? 5.574 -2.262 -3.088 1.00 94.50 86 ALA A C 1
ATOM 687 O O . ALA A 1 86 ? 4.776 -2.746 -3.893 1.00 94.50 86 ALA A O 1
ATOM 688 N N . GLU A 1 87 ? 5.905 -2.893 -1.957 1.00 95.38 87 GLU A N 1
ATOM 689 C CA . GLU A 1 87 ? 5.241 -4.112 -1.475 1.00 95.38 87 GLU A CA 1
ATOM 690 C C . GLU A 1 87 ? 3.741 -3.873 -1.275 1.00 95.38 87 GLU A C 1
ATOM 692 O O . GLU A 1 87 ? 2.922 -4.686 -1.702 1.00 95.38 87 GLU A O 1
ATOM 697 N N . GLY A 1 88 ? 3.366 -2.740 -0.675 1.00 96.06 88 GLY A N 1
ATOM 698 C CA . GLY A 1 88 ? 1.971 -2.330 -0.540 1.00 96.06 88 GLY A CA 1
ATOM 699 C C . GLY A 1 88 ? 1.248 -2.248 -1.882 1.00 96.06 88 GLY A C 1
ATOM 700 O O . GLY A 1 88 ? 0.153 -2.793 -2.016 1.00 96.06 88 GLY A O 1
ATOM 701 N N . TYR A 1 89 ? 1.871 -1.645 -2.897 1.00 95.75 89 TYR A N 1
ATOM 702 C CA . TYR A 1 89 ? 1.321 -1.591 -4.257 1.00 95.75 89 TYR A CA 1
ATOM 703 C C . TYR A 1 89 ? 1.079 -2.990 -4.845 1.00 95.75 89 TYR A C 1
ATOM 705 O O . TYR A 1 89 ? 0.012 -3.233 -5.411 1.00 95.75 89 TYR A O 1
ATOM 713 N N . ILE A 1 90 ? 1.998 -3.941 -4.644 1.00 95.25 90 ILE A N 1
ATOM 714 C CA . ILE A 1 90 ? 1.778 -5.337 -5.054 1.00 95.25 90 ILE A CA 1
ATOM 715 C C . ILE A 1 90 ? 0.576 -5.940 -4.321 1.00 95.25 90 ILE A C 1
ATOM 717 O O . ILE A 1 90 ? -0.253 -6.597 -4.944 1.00 95.25 90 ILE A O 1
ATOM 721 N N . GLN A 1 91 ? 0.438 -5.723 -3.013 1.00 95.75 91 GLN A N 1
ATOM 722 C CA . GLN A 1 91 ? -0.699 -6.272 -2.266 1.00 95.75 91 GLN A CA 1
ATOM 723 C C . GLN A 1 91 ? -2.034 -5.727 -2.782 1.00 95.75 91 GLN A C 1
ATOM 725 O O . GLN A 1 91 ? -2.997 -6.482 -2.914 1.00 95.75 91 GLN A O 1
ATOM 730 N N . VAL A 1 92 ? -2.086 -4.440 -3.135 1.00 95.81 92 VAL A N 1
ATOM 731 C CA . VAL A 1 92 ? -3.271 -3.842 -3.764 1.00 95.81 92 VAL A CA 1
ATOM 732 C C . VAL A 1 92 ? -3.567 -4.506 -5.106 1.00 95.81 92 VAL A C 1
ATOM 734 O O . VAL A 1 92 ? -4.711 -4.891 -5.336 1.00 95.81 92 VAL A O 1
ATOM 737 N N . TYR A 1 93 ? -2.549 -4.707 -5.953 1.00 95.81 93 TYR A N 1
ATOM 738 C CA . TYR A 1 93 ? -2.698 -5.450 -7.209 1.00 95.81 93 TYR A CA 1
ATOM 739 C C . TYR A 1 93 ? -3.333 -6.826 -6.975 1.00 95.81 93 TYR A C 1
ATOM 741 O O . TYR A 1 93 ? -4.319 -7.162 -7.629 1.00 95.81 93 TYR A O 1
ATOM 749 N N . LEU A 1 94 ? -2.808 -7.602 -6.021 1.00 94.75 94 LEU A N 1
ATOM 750 C CA . LEU A 1 94 ? -3.284 -8.959 -5.744 1.00 94.75 94 LEU A CA 1
ATOM 751 C C . LEU A 1 94 ? -4.759 -8.976 -5.331 1.00 94.75 94 LEU A C 1
ATOM 753 O O . LEU A 1 94 ? -5.524 -9.808 -5.818 1.00 94.75 94 LEU A O 1
ATOM 757 N N . VAL A 1 95 ? -5.174 -8.046 -4.468 1.00 94.38 95 VAL A N 1
ATOM 758 C CA . VAL A 1 95 ? -6.577 -7.937 -4.046 1.00 94.38 95 VAL A CA 1
ATOM 759 C C . VAL A 1 95 ? -7.460 -7.475 -5.198 1.00 94.38 95 VAL A C 1
ATOM 761 O O . VAL A 1 95 ? -8.493 -8.079 -5.471 1.00 94.38 95 VAL A O 1
ATOM 764 N N . TYR A 1 96 ? -7.068 -6.426 -5.912 1.00 94.88 96 TYR A N 1
ATOM 765 C CA . TYR A 1 96 ? -7.894 -5.880 -6.983 1.00 94.88 96 TYR A CA 1
ATOM 766 C C . TYR A 1 96 ? -8.016 -6.818 -8.186 1.00 94.88 96 TYR A C 1
ATOM 768 O O . TYR A 1 96 ? -9.070 -6.843 -8.819 1.00 94.88 96 TYR A O 1
ATOM 776 N N . LYS A 1 97 ? -6.996 -7.638 -8.463 1.00 93.50 97 LYS A N 1
ATOM 777 C CA . LYS A 1 97 ? -7.072 -8.707 -9.465 1.00 93.50 97 LYS A CA 1
ATOM 778 C C . LYS A 1 97 ? -8.133 -9.746 -9.090 1.00 93.50 97 LYS A C 1
ATOM 780 O O . LYS A 1 97 ? -8.886 -10.174 -9.954 1.00 93.50 97 LYS A O 1
ATOM 785 N N . GLN A 1 98 ? -8.242 -10.114 -7.810 1.00 92.25 98 GLN A N 1
ATOM 786 C CA . GLN A 1 98 ? -9.298 -11.021 -7.330 1.00 92.25 98 GLN A CA 1
ATOM 787 C C . GLN A 1 98 ? -10.696 -10.395 -7.387 1.00 92.25 98 GLN A C 1
ATOM 789 O O . GLN A 1 98 ? -11.683 -11.108 -7.541 1.00 92.25 98 GLN A O 1
ATOM 794 N N . LEU A 1 99 ? -10.781 -9.070 -7.261 1.00 91.94 99 LEU A N 1
ATOM 795 C CA . LEU A 1 99 ? -12.028 -8.310 -7.346 1.00 91.94 99 LEU A CA 1
ATOM 796 C C . LEU A 1 99 ? -12.420 -7.936 -8.787 1.00 91.94 99 LEU A C 1
ATOM 798 O O . LEU A 1 99 ? -13.367 -7.169 -8.955 1.00 91.94 99 LEU A O 1
ATOM 802 N N . ASP A 1 100 ? -11.691 -8.433 -9.794 1.00 91.50 100 ASP A N 1
ATOM 803 C CA . ASP A 1 100 ? -11.885 -8.136 -11.222 1.00 91.50 100 ASP A CA 1
ATOM 804 C C . ASP A 1 100 ? -11.962 -6.626 -11.518 1.00 91.50 100 ASP A C 1
ATOM 806 O O . ASP A 1 100 ? -12.791 -6.132 -12.283 1.00 91.50 100 ASP A O 1
ATOM 810 N N . LYS A 1 101 ? -11.110 -5.848 -10.839 1.00 90.88 101 LYS A N 1
ATOM 811 C CA . LYS A 1 101 ? -11.017 -4.403 -11.056 1.00 90.88 101 LYS A CA 1
ATOM 812 C C . LYS A 1 101 ? -10.287 -4.121 -12.367 1.00 90.88 101 LYS A C 1
ATOM 814 O O . LYS A 1 101 ? -9.310 -4.777 -12.724 1.00 90.88 101 LYS A O 1
ATOM 819 N N . GLU A 1 102 ? -10.712 -3.073 -13.059 1.00 88.56 102 GLU A N 1
ATOM 820 C CA . GLU A 1 102 ? -10.007 -2.593 -14.245 1.00 88.56 102 GLU A CA 1
ATOM 821 C C . GLU A 1 102 ? -8.671 -1.926 -13.875 1.00 88.56 102 GLU A C 1
ATOM 823 O O . GLU A 1 102 ? -8.484 -1.419 -12.768 1.00 88.56 102 GLU A O 1
ATOM 828 N N . LYS A 1 103 ? -7.737 -1.877 -14.835 1.00 84.19 103 LYS A N 1
ATOM 829 C CA . LYS A 1 103 ? -6.450 -1.154 -14.732 1.00 84.19 103 LYS A CA 1
ATOM 830 C C . LYS A 1 103 ? -5.549 -1.572 -13.560 1.00 84.19 103 LYS A C 1
ATOM 832 O O . LYS A 1 103 ? -4.670 -0.814 -13.160 1.00 84.19 103 LYS A O 1
ATOM 837 N N . VAL A 1 104 ? -5.690 -2.798 -13.059 1.00 90.31 104 VAL A N 1
ATOM 838 C CA . VAL A 1 104 ? -4.853 -3.329 -11.965 1.00 90.31 104 VAL A CA 1
ATOM 839 C C . VAL A 1 104 ? -3.362 -3.339 -12.285 1.00 90.31 104 VAL A C 1
ATOM 841 O O . VAL A 1 104 ? -2.538 -3.141 -11.397 1.00 90.31 104 VAL A O 1
ATOM 844 N N . HIS A 1 105 ? -2.996 -3.472 -13.558 1.00 88.31 105 HIS A N 1
ATOM 845 C CA . HIS A 1 105 ? -1.607 -3.380 -13.995 1.00 88.31 105 HIS A CA 1
ATOM 846 C C . HIS A 1 105 ? -0.942 -2.051 -13.581 1.00 88.31 105 HIS A C 1
ATOM 848 O O . HIS A 1 105 ? 0.261 -2.039 -13.351 1.00 88.31 105 HIS A O 1
ATOM 854 N N . TYR A 1 106 ? -1.690 -0.956 -13.371 1.00 89.88 106 TYR A N 1
ATOM 855 C CA . TYR A 1 106 ? -1.144 0.305 -12.846 1.00 89.88 106 TYR A CA 1
ATOM 856 C C . TYR A 1 106 ? -0.310 0.108 -11.570 1.00 89.88 106 TYR A C 1
ATOM 858 O O . TYR A 1 106 ? 0.773 0.673 -11.441 1.00 89.88 106 TYR A O 1
ATOM 866 N N . TYR A 1 107 ? -0.769 -0.737 -10.648 1.00 91.94 107 TYR A N 1
ATOM 867 C CA . TYR A 1 107 ? -0.067 -0.983 -9.389 1.00 91.94 107 TYR A CA 1
ATOM 868 C C . TYR A 1 107 ? 1.281 -1.688 -9.609 1.00 91.94 107 TYR A C 1
ATOM 870 O O . TYR A 1 107 ? 2.260 -1.348 -8.952 1.00 91.94 107 TYR A O 1
ATOM 878 N N . LEU A 1 108 ? 1.368 -2.595 -10.591 1.00 91.75 108 LEU A N 1
ATOM 879 C CA . LEU A 1 108 ? 2.634 -3.222 -10.990 1.00 91.75 108 LEU A CA 1
ATOM 880 C C . LEU A 1 108 ? 3.576 -2.232 -11.682 1.00 91.75 108 LEU A C 1
ATOM 882 O O . LEU A 1 108 ? 4.793 -2.316 -11.509 1.00 91.75 108 LEU A O 1
ATOM 886 N N . TRP A 1 109 ? 3.029 -1.292 -12.459 1.00 90.81 109 TRP A N 1
ATOM 887 C CA . TRP A 1 109 ? 3.814 -0.224 -13.076 1.00 90.81 109 TRP A CA 1
ATOM 888 C C . TRP A 1 109 ? 4.476 0.657 -12.013 1.00 90.81 109 TRP A C 1
ATOM 890 O O . TRP A 1 109 ? 5.678 0.897 -12.097 1.00 90.81 109 TRP A O 1
ATOM 900 N N . VAL A 1 110 ? 3.731 1.053 -10.972 1.00 88.94 110 VAL A N 1
ATOM 901 C CA . VAL A 1 110 ? 4.286 1.823 -9.846 1.00 88.94 110 VAL A CA 1
ATOM 902 C C . VAL A 1 110 ? 5.451 1.075 -9.201 1.00 88.94 110 VAL A C 1
ATOM 904 O O . VAL A 1 110 ? 6.530 1.642 -9.047 1.00 88.94 110 VAL A O 1
ATOM 907 N N . THR A 1 111 ? 5.273 -0.215 -8.901 1.00 88.38 111 THR A N 1
ATOM 908 C CA . THR A 1 111 ? 6.334 -1.062 -8.341 1.00 88.38 111 THR A CA 1
ATOM 909 C C . THR A 1 111 ? 7.570 -1.125 -9.246 1.00 88.38 111 THR A C 1
ATOM 911 O O . THR A 1 111 ? 8.686 -1.070 -8.735 1.00 88.38 111 THR A O 1
ATOM 914 N N . LYS A 1 112 ? 7.407 -1.205 -10.578 1.00 86.50 112 LYS A N 1
ATOM 915 C CA . LYS A 1 112 ? 8.543 -1.148 -11.517 1.00 86.50 112 LYS A CA 1
ATOM 916 C C . LYS A 1 112 ? 9.258 0.198 -11.479 1.00 86.50 112 LYS A C 1
ATOM 918 O O . LYS A 1 112 ? 10.482 0.224 -11.499 1.00 86.50 112 LYS A O 1
ATOM 923 N N . CYS A 1 113 ? 8.518 1.301 -11.419 1.00 85.12 113 CYS A N 1
ATOM 924 C CA . CYS A 1 113 ? 9.106 2.638 -11.352 1.00 85.12 113 CYS A CA 1
ATOM 925 C C . CYS A 1 113 ? 9.888 2.899 -10.060 1.00 85.12 113 CYS A C 1
ATOM 927 O O . CYS A 1 113 ? 10.769 3.753 -10.071 1.00 85.12 113 CYS A O 1
ATOM 929 N N . CYS A 1 114 ? 9.586 2.184 -8.972 1.00 84.12 114 CYS A N 1
ATOM 930 C CA . CYS A 1 114 ? 10.377 2.236 -7.741 1.00 84.12 114 CYS A CA 1
ATOM 931 C C . CYS A 1 114 ? 11.767 1.585 -7.882 1.00 84.12 114 CYS A C 1
ATOM 933 O O . CYS A 1 114 ? 12.576 1.733 -6.974 1.00 84.12 114 CYS A O 1
ATOM 935 N N . ASP A 1 115 ? 12.022 0.856 -8.978 1.00 83.81 115 ASP A N 1
ATOM 936 C CA . ASP A 1 115 ? 13.300 0.206 -9.309 1.00 83.81 115 ASP A CA 1
ATOM 937 C C . ASP A 1 115 ? 13.887 -0.637 -8.162 1.00 83.81 115 ASP A C 1
ATOM 939 O O . ASP A 1 115 ? 15.088 -0.645 -7.912 1.00 83.81 115 ASP A O 1
ATOM 943 N N . ILE A 1 116 ? 13.019 -1.348 -7.430 1.00 84.31 116 ILE A N 1
ATOM 944 C CA . ILE A 1 116 ? 13.438 -2.229 -6.336 1.00 84.31 116 ILE A CA 1
ATOM 945 C C . ILE A 1 116 ? 13.790 -3.608 -6.905 1.00 84.31 116 ILE A C 1
ATOM 947 O O . ILE A 1 116 ? 12.889 -4.308 -7.394 1.00 84.31 116 ILE A O 1
ATOM 951 N N . PRO A 1 117 ? 15.063 -4.042 -6.810 1.00 79.81 117 PRO A N 1
ATOM 952 C CA . PRO A 1 117 ? 15.483 -5.335 -7.324 1.00 79.81 117 PRO A CA 1
ATOM 953 C C . PRO A 1 117 ? 14.681 -6.478 -6.703 1.00 79.81 117 PRO A C 1
ATOM 955 O O . PRO A 1 117 ? 14.390 -6.492 -5.506 1.00 79.81 117 PRO A O 1
ATOM 958 N N . ASP A 1 118 ? 14.316 -7.447 -7.539 1.00 84.62 118 ASP A N 1
ATOM 959 C CA . ASP A 1 118 ? 13.664 -8.703 -7.156 1.00 84.62 118 ASP A CA 1
ATOM 960 C C . ASP A 1 118 ? 12.308 -8.608 -6.452 1.00 84.62 118 ASP A C 1
ATOM 962 O O . ASP A 1 118 ? 11.718 -9.643 -6.142 1.00 84.62 118 ASP A O 1
ATOM 966 N N . LEU A 1 119 ? 11.746 -7.417 -6.250 1.00 87.50 119 LEU A N 1
ATOM 967 C CA . LEU A 1 119 ? 10.470 -7.288 -5.555 1.00 87.50 119 LEU A CA 1
ATOM 968 C C . LEU A 1 119 ? 9.331 -7.962 -6.333 1.00 87.50 119 LEU A C 1
ATOM 970 O O . LEU A 1 119 ? 8.610 -8.783 -5.781 1.00 87.50 119 LEU A O 1
ATOM 974 N N . ILE A 1 120 ? 9.213 -7.710 -7.639 1.00 86.50 120 ILE A N 1
ATOM 975 C CA . ILE A 1 120 ? 8.222 -8.408 -8.480 1.00 86.50 120 ILE A CA 1
ATOM 976 C C . ILE A 1 120 ? 8.502 -9.916 -8.522 1.00 86.50 120 ILE A C 1
ATOM 978 O O . ILE A 1 120 ? 7.570 -10.718 -8.502 1.00 86.50 120 ILE A O 1
ATOM 982 N N . ASN A 1 121 ? 9.779 -10.316 -8.536 1.00 87.38 121 ASN A N 1
ATOM 983 C CA . ASN A 1 121 ? 10.164 -11.728 -8.573 1.00 87.38 121 ASN A CA 1
ATOM 984 C C . ASN A 1 121 ? 9.711 -12.482 -7.314 1.00 87.38 121 ASN A C 1
ATOM 986 O O . ASN A 1 121 ? 9.288 -13.628 -7.430 1.00 87.38 121 ASN A O 1
ATOM 990 N N . GLN A 1 122 ? 9.707 -11.836 -6.143 1.00 90.56 122 GLN A N 1
ATOM 991 C CA . GLN A 1 122 ? 9.211 -12.429 -4.892 1.00 90.56 122 GLN A CA 1
ATOM 992 C C . GLN A 1 122 ? 7.716 -12.779 -4.934 1.00 90.56 122 GLN A C 1
ATOM 994 O O . GLN A 1 122 ? 7.270 -13.670 -4.214 1.00 90.56 122 GLN A O 1
ATOM 999 N N . PHE A 1 123 ? 6.939 -12.097 -5.777 1.00 91.50 123 PHE A N 1
ATOM 1000 C CA . PHE A 1 123 ? 5.499 -12.315 -5.927 1.00 91.50 123 PHE A CA 1
ATOM 1001 C C . PHE A 1 123 ? 5.133 -12.942 -7.276 1.00 91.50 123 PHE A C 1
ATOM 1003 O O . PHE A 1 123 ? 3.950 -13.015 -7.601 1.00 91.50 123 PHE A O 1
ATOM 1010 N N . ARG A 1 124 ? 6.118 -13.419 -8.050 1.00 87.75 124 ARG A N 1
ATOM 1011 C CA . ARG A 1 124 ? 5.926 -13.879 -9.433 1.00 87.75 124 ARG A CA 1
ATOM 1012 C C . ARG A 1 124 ? 4.842 -14.950 -9.563 1.00 87.75 124 ARG A C 1
ATOM 1014 O O . ARG A 1 124 ? 4.027 -14.853 -10.467 1.00 87.75 124 ARG A O 1
ATOM 1021 N N . ASP A 1 125 ? 4.763 -15.889 -8.623 1.00 91.75 125 ASP A N 1
ATOM 1022 C CA . ASP A 1 125 ? 3.754 -16.963 -8.642 1.00 91.75 125 ASP A CA 1
ATOM 1023 C C . ASP A 1 125 ? 2.311 -16.464 -8.436 1.00 91.75 125 ASP A C 1
ATOM 1025 O O . ASP A 1 125 ? 1.353 -17.197 -8.669 1.00 91.75 125 ASP A O 1
ATOM 1029 N N . LYS A 1 126 ? 2.143 -15.227 -7.957 1.00 92.19 126 LYS A N 1
ATOM 1030 C CA . LYS A 1 126 ? 0.843 -14.606 -7.667 1.00 92.19 126 LYS A CA 1
ATOM 1031 C C . LYS A 1 126 ? 0.478 -13.498 -8.653 1.00 92.19 126 LYS A C 1
ATOM 1033 O O . LYS A 1 126 ? -0.640 -12.993 -8.591 1.00 92.19 126 LYS A O 1
ATOM 1038 N N . ILE A 1 127 ? 1.413 -13.087 -9.507 1.00 92.38 127 ILE A N 1
ATOM 1039 C CA . ILE A 1 127 ? 1.222 -11.997 -10.459 1.00 92.38 127 ILE A CA 1
ATOM 1040 C C . ILE A 1 127 ? 0.996 -12.580 -11.849 1.00 92.38 127 ILE A C 1
ATOM 1042 O O . ILE A 1 127 ? 1.736 -13.448 -12.300 1.00 92.38 127 ILE A O 1
ATOM 1046 N N . ASP A 1 128 ? -0.022 -12.073 -12.538 1.00 91.25 128 ASP A N 1
ATOM 1047 C CA . ASP A 1 128 ? -0.295 -12.438 -13.922 1.00 91.25 128 ASP A CA 1
ATOM 1048 C C . ASP A 1 128 ? 0.800 -11.877 -14.842 1.00 91.25 128 ASP A C 1
ATOM 1050 O O . ASP A 1 128 ? 1.041 -10.666 -14.896 1.00 91.25 128 ASP A O 1
ATOM 1054 N N . GLU A 1 129 ? 1.467 -12.760 -15.585 1.00 89.31 129 GLU A N 1
ATOM 1055 C CA . GLU A 1 129 ? 2.534 -12.388 -16.515 1.00 89.31 129 GLU A CA 1
ATOM 1056 C C . GLU A 1 129 ? 2.037 -11.421 -17.601 1.00 89.31 129 GLU A C 1
ATOM 1058 O O . GLU A 1 129 ? 2.776 -10.524 -18.014 1.00 89.31 129 GLU A O 1
ATOM 1063 N N . ALA A 1 130 ? 0.771 -11.530 -18.020 1.00 90.38 130 ALA A N 1
ATOM 1064 C CA . ALA A 1 130 ? 0.186 -10.598 -18.977 1.00 90.38 130 ALA A CA 1
ATOM 1065 C C . ALA A 1 130 ? 0.170 -9.163 -18.424 1.00 90.38 130 ALA A C 1
ATOM 1067 O O . ALA A 1 130 ? 0.541 -8.229 -19.136 1.00 90.38 130 ALA A O 1
ATOM 1068 N N . ASP A 1 131 ? -0.162 -8.987 -17.141 1.00 90.69 131 ASP A N 1
ATOM 1069 C CA . ASP A 1 131 ? -0.168 -7.672 -16.492 1.00 90.69 131 ASP A CA 1
ATOM 1070 C C . ASP A 1 131 ? 1.257 -7.115 -16.328 1.00 90.69 131 ASP A C 1
ATOM 1072 O O . ASP A 1 131 ? 1.474 -5.913 -16.493 1.00 90.69 131 ASP A O 1
ATOM 1076 N N . ILE A 1 132 ? 2.252 -7.975 -16.071 1.00 87.44 132 ILE A N 1
ATOM 1077 C CA . ILE A 1 132 ? 3.673 -7.577 -16.047 1.00 87.44 132 ILE A CA 1
ATOM 1078 C C . ILE A 1 132 ? 4.112 -7.080 -17.427 1.00 87.44 132 ILE A C 1
ATOM 1080 O O . ILE A 1 132 ? 4.818 -6.071 -17.539 1.00 87.44 132 ILE A O 1
ATOM 1084 N N . ASN A 1 133 ? 3.708 -7.779 -18.486 1.00 88.44 133 ASN A N 1
ATOM 1085 C CA . ASN A 1 133 ? 4.055 -7.422 -19.856 1.00 88.44 133 ASN A CA 1
ATOM 1086 C C . ASN A 1 133 ? 3.422 -6.090 -20.273 1.00 88.44 133 ASN A C 1
ATOM 1088 O O . ASN A 1 133 ? 4.105 -5.283 -20.899 1.00 88.44 133 ASN A O 1
ATOM 1092 N N . LEU A 1 134 ? 2.187 -5.803 -19.842 1.00 87.31 134 LEU A N 1
ATOM 1093 C CA . LEU A 1 134 ? 1.520 -4.521 -20.105 1.00 87.31 134 LEU A CA 1
ATOM 1094 C C . LEU A 1 134 ? 2.293 -3.320 -19.560 1.00 87.31 134 LEU A C 1
ATOM 1096 O O . LEU A 1 134 ? 2.284 -2.262 -20.176 1.00 87.31 134 LEU A O 1
ATOM 1100 N N . VAL A 1 135 ? 2.974 -3.473 -18.425 1.00 85.81 135 VAL A N 1
ATOM 1101 C CA . VAL A 1 135 ? 3.726 -2.375 -17.796 1.00 85.81 135 VAL A CA 1
ATOM 1102 C C . VAL A 1 135 ? 5.191 -2.328 -18.207 1.00 85.81 135 VAL A C 1
ATOM 1104 O O . VAL A 1 135 ? 5.931 -1.424 -17.816 1.00 85.81 135 VAL A O 1
ATOM 1107 N N . THR A 1 136 ? 5.646 -3.310 -18.981 1.00 81.50 136 THR A N 1
ATOM 1108 C CA . THR A 1 136 ? 7.030 -3.379 -19.443 1.00 81.50 136 THR A CA 1
ATOM 1109 C C . THR A 1 136 ? 7.256 -2.359 -20.554 1.00 81.50 136 THR A C 1
ATOM 1111 O O . THR A 1 136 ? 6.569 -2.371 -21.567 1.00 81.50 136 THR A O 1
ATOM 1114 N N . GLY A 1 137 ? 8.229 -1.464 -20.368 1.00 73.50 137 GLY A N 1
ATOM 1115 C CA . GLY A 1 137 ? 8.542 -0.414 -21.343 1.00 73.50 137 GLY A CA 1
ATOM 1116 C C . GLY A 1 137 ? 7.664 0.839 -21.247 1.00 73.50 137 GLY A C 1
ATOM 1117 O O . GLY A 1 137 ? 7.873 1.772 -22.020 1.00 73.50 137 GLY A O 1
ATOM 1118 N N . ILE A 1 138 ? 6.728 0.909 -20.290 1.00 77.56 138 ILE A N 1
ATOM 1119 C CA . ILE A 1 138 ? 6.007 2.150 -19.983 1.00 77.56 138 ILE A CA 1
ATOM 1120 C C . ILE A 1 138 ? 6.913 3.052 -19.136 1.00 77.56 138 ILE A C 1
ATOM 1122 O O . ILE A 1 138 ? 7.153 2.787 -17.959 1.00 77.56 138 ILE A O 1
ATOM 1126 N N . GLY A 1 139 ? 7.414 4.130 -19.741 1.00 68.50 139 GLY A N 1
ATOM 1127 C CA . GLY A 1 139 ? 8.170 5.166 -19.037 1.00 68.50 139 GLY A CA 1
ATOM 1128 C C . GLY A 1 139 ? 7.287 6.058 -18.155 1.00 68.50 139 GLY A C 1
ATOM 1129 O O . GLY A 1 139 ? 6.083 6.172 -18.367 1.00 68.50 139 GLY A O 1
ATOM 1130 N N . GLY A 1 140 ? 7.900 6.721 -17.176 1.00 74.81 140 GLY A N 1
ATOM 1131 C CA . GLY A 1 140 ? 7.248 7.691 -16.295 1.00 74.81 140 GLY A CA 1
ATOM 1132 C C . GLY A 1 140 ? 7.707 7.550 -14.846 1.00 74.81 140 GLY A C 1
ATOM 1133 O O . GLY A 1 140 ? 8.563 6.726 -14.530 1.00 74.81 140 GLY A O 1
ATOM 1134 N N . SER A 1 141 ? 7.165 8.389 -13.966 1.00 72.19 141 SER A N 1
ATOM 1135 C CA . SER A 1 141 ? 7.446 8.325 -12.534 1.00 72.19 141 SER A CA 1
ATOM 1136 C C . SER A 1 141 ? 6.157 8.592 -11.759 1.00 72.19 141 SER A C 1
ATOM 1138 O O . SER A 1 141 ? 5.564 9.653 -11.952 1.00 72.19 141 SER A O 1
ATOM 1140 N N . PRO A 1 142 ? 5.725 7.676 -10.878 1.00 70.94 142 PRO A N 1
ATOM 1141 C CA . PRO A 1 142 ? 4.525 7.842 -10.061 1.00 70.94 142 PRO A CA 1
ATOM 1142 C C . PRO A 1 142 ? 4.709 8.857 -8.921 1.00 70.94 142 PRO A C 1
ATOM 1144 O O . PRO A 1 142 ? 3.824 8.999 -8.089 1.00 70.94 142 PRO A O 1
ATOM 1147 N N . GLY A 1 143 ? 5.855 9.548 -8.854 1.00 68.75 143 GLY A N 1
ATOM 1148 C CA . GLY A 1 143 ? 6.151 10.531 -7.809 1.00 68.75 143 GLY A CA 1
ATOM 1149 C C . GLY A 1 143 ? 6.687 9.937 -6.504 1.00 68.75 143 GLY A C 1
ATOM 1150 O O . GLY A 1 143 ? 7.005 10.700 -5.605 1.00 68.75 143 GLY A O 1
ATOM 1151 N N . ILE A 1 144 ? 6.847 8.612 -6.406 1.00 74.94 144 ILE A N 1
ATOM 1152 C CA . ILE A 1 144 ? 7.463 7.948 -5.245 1.00 74.94 144 ILE A CA 1
ATOM 1153 C C . ILE A 1 144 ? 8.985 8.077 -5.365 1.00 74.94 144 ILE A C 1
ATOM 1155 O O . ILE A 1 144 ? 9.584 7.428 -6.225 1.00 74.94 144 ILE A O 1
ATOM 1159 N N . LYS A 1 145 ? 9.580 8.968 -4.565 1.00 64.56 145 LYS A N 1
ATOM 1160 C CA . LYS A 1 145 ? 11.014 9.290 -4.540 1.00 64.56 145 LYS A CA 1
ATOM 1161 C C . LYS A 1 145 ? 11.462 9.688 -3.138 1.00 64.56 145 LYS A C 1
ATOM 1163 O O . LYS A 1 145 ? 10.624 10.231 -2.379 1.00 64.56 145 LYS A O 1
#

Foldseek 3Di:
DPPDPPPPDPPVAQFQWFKDFADPPDALLVVCCVRQVGSLQSLLQVLQCCVQDLARVDHDGRDMGTTDTFRHHQVGGDLVSLLSSLLSLVVNLLSVVVVVHPPSLVSVLQSVLSVNPCSCVVCVVRDDVVSVVVNPPDDDHPSRD

Radius of gyration: 16.77 Å; chains: 1; bounding box: 46×31×57 Å

pLDDT: mean 86.69, std 12.67, range [44.84, 97.56]

Sequence (145 aa):
PELEPVEPTPLEMGTPGGRHIIKPGDKLWDLAQDYYHEAYLWPNIFRVNLDKIKNPDTMVAGIEIQIPPLQGKFGSLTEKDIKEIAEGYIQVYLVYKQLDKEKVHYYLWVTKCCDIPDLINQFRDKIDEADINLVTGIGGSPGIK

Secondary structure (DSSP, 8-state):
-------------SB--EEEEPPTT--HHHHHHHHHS-GGGHHHHHHTTTTT-SBTTB--TT-EEEE--BSSBTTB--HHHHHHHHHHHHHHHHHHHHTT-TTTHHHHHHHHHTT-TTHHHHTGGGS-HHHHHHHTT-----S--

Organism: NCBI:txid412755

InterPro domains:
  IPR018392 LysM domain [PS51782] (18-67)
  IPR018392 LysM domain [cd00118] (20-67)
  IPR036779 LysM domain superfamily [G3DSA:3.10.350.10] (15-73)
  IPR052196 Bacterial Potassium Binding [PTHR34700] (18-73)